Protein 2BWF (pdb70)

Secondary structure (DSSP, 8-state):
-EEEEEEEEEETTEEEEEEE-TT-BHHHHHHHHHHHH---GGGEEEEETTEEPPTTSBTGGGT--TT-EEEEEE---/--S-EEEEEEETTEEEEEEE-TT-BHHHHHHHHHHHH---GGG-EEEETTEEPPTTSBTGGGT--TT-EEEEEEE--

CATH classification: 3.10.20.90

Solvent-accessible surface area: 8448 Å² total; per-residue (Å²): 76,46,74,4,0,19,0,43,0,80,29,87,112,81,114,58,75,4,20,11,27,6,117,24,44,0,68,86,0,17,81,30,0,51,136,48,32,53,24,68,39,66,36,8,104,0,33,32,89,73,116,93,4,132,66,114,74,42,0,91,52,24,132,0,66,48,42,72,30,0,91,4,63,146,27,164,126,185,104,127,40,20,42,0,38,0,85,3,58,190,77,117,54,102,7,70,8,14,31,112,16,38,0,76,100,0,19,78,25,0,46,164,47,31,51,42,73,42,99,93,8,45,0,19,36,54,26,118,23,3,112,57,122,88,38,0,78,58,44,134,4,107,88,39,64,41,2,70,0,0,80,49,25,141

Organism: Saccharomyces cerevisiae (strain ATCC 204508 / S288c) (NCBI:txid559292)

Nearest PDB structures (foldseek):
  2bwf-assembly2_B  TM=1.013E+00  e=4.295E-16  Saccharomyces cerevisiae
  8ipj-assembly1_B  TM=9.572E-01  e=3.852E-07  Homo sapiens
  7sbi-assembly2_B  TM=9.375E-01  e=3.184E-07  Gallus gallus
  7sbi-assembly1_A  TM=9.378E-01  e=5.289E-07  Gallus gallus
  1yqb-assembly1_A  TM=9.107E-01  e=2.805E-07  Homo sapiens

InterPro domains:
  IPR000626 Ubiquitin-like domain [PF00240] (5-74)
  IPR000626 Ubiquitin-like domain [PS50053] (1-77)
  IPR000626 Ubiquitin-like domain [SM00213] (3-73)
  IPR006636 Heat shock chaperonin-binding [SM00727] (147-187)
  IPR006636 Heat shock chaperonin-binding [SM00727] (188-228)
  IPR009060 UBA-like superfamily [SSF46934] (328-371)
  IPR015496 Ubiquilin [PTHR10677] (3-291)
  IPR015940 Ubiquitin-associated domain [PS50030] (327-371)
  IPR015940 Ubiquitin-associated domain [SM00165] (332-370)
  IPR019954 Ubiquitin conserved site [PS00299] (28-53)
  IPR029071 Ubiquitin-like domain superfamily [SSF54236] (3-87)

Foldseek 3Di:
DFDKAWEWEDEPVDIWIFIGGQFAFVLVVLVRVCVTPVQDSQQWFKDDPRDTGDRGHGNVVSVDHHYYYIYTDGHHD/DFQDAWEWEDEDPDIWIGGGDQQAFVLNVLVRVCVTPVDDSVQWWKADPRDTGDGGHGNVVSVRGHPYYIYTDGDDD

Structure (mmCIF, N/CA/C/O backbone):
data_2BWF
#
_entry.id   2BWF
#
_cell.length_a   49.415
_cell.length_b   49.587
_cell.length_c   58.771
_cell.angle_alpha   90.00
_cell.angle_beta   90.00
_cell.angle_gamma   90.00
#
_symmetry.space_group_name_H-M   'P 21 21 21'
#
loop_
_entity.id
_entity.type
_entity.pdbx_description
1 polymer 'UBIQUITIN-LIKE PROTEIN DSK2'
2 non-polymer 'FORMIC ACID'
3 water water
#
loop_
_atom_site.group_PDB
_atom_site.id
_atom_site.type_symbol
_atom_site.label_atom_id
_atom_site.label_alt_id
_atom_site.label_comp_id
_atom_site.label_asym_id
_atom_site.label_entity_id
_atom_site.label_seq_id
_atom_site.pdbx_PDB_ins_code
_atom_site.Cartn_x
_atom_site.Cartn_y
_atom_site.Cartn_z
_atom_site.occupancy
_atom_site.B_iso_or_equiv
_atom_site.auth_seq_id
_atom_site.auth_comp_id
_atom_site.auth_asym_id
_atom_site.auth_atom_id
_atom_site.pdbx_PDB_model_num
ATOM 1 N N . LEU A 1 1 ? -14.607 32.144 3.908 1.00 18.59 -1 LEU A N 1
ATOM 2 C CA . LEU A 1 1 ? -14.291 30.879 4.634 1.00 17.62 -1 LEU A CA 1
ATOM 3 C C . LEU A 1 1 ? -12.856 30.857 5.135 1.00 16.51 -1 LEU A C 1
ATOM 4 O O . LEU A 1 1 ? -11.960 31.393 4.489 1.00 17.07 -1 LEU A O 1
ATOM 9 N N . ASP A 1 2 ? -12.649 30.239 6.294 1.00 15.06 0 ASP A N 1
ATOM 10 C CA . ASP A 1 2 ? -11.304 29.958 6.793 1.00 13.90 0 ASP A CA 1
ATOM 11 C C . ASP A 1 2 ? -10.527 29.049 5.823 1.00 13.34 0 ASP A C 1
ATOM 12 O O . ASP A 1 2 ? -11.086 28.102 5.289 1.00 13.87 0 ASP A O 1
ATOM 17 N N . MET A 1 3 ? -9.241 29.331 5.633 1.00 13.11 1 MET A N 1
ATOM 18 C CA . MET A 1 3 ? -8.351 28.461 4.871 1.00 12.99 1 MET A CA 1
ATOM 19 C C . MET A 1 3 ? -7.753 27.410 5.779 1.00 11.53 1 MET A C 1
ATOM 20 O O . MET A 1 3 ? -7.591 27.628 6.991 1.00 11.24 1 MET A O 1
ATOM 25 N N . SER A 1 4 ? -7.400 26.273 5.190 1.00 11.35 2 SER A N 1
ATOM 26 C CA . SER A 1 4 ? -6.824 25.180 5.952 1.00 10.89 2 SER A CA 1
ATOM 27 C C . SER A 1 4 ? -5.817 24.403 5.107 1.00 10.96 2 SER A C 1
ATOM 28 O O . SER A 1 4 ? -5.912 24.356 3.888 1.00 12.82 2 SER A O 1
ATOM 31 N N . LEU A 1 5 ? -4.857 23.794 5.802 1.00 9.19 3 LEU A N 1
ATOM 32 C CA . LEU A 1 5 ? -3.805 22.974 5.223 1.00 9.06 3 LEU A CA 1
ATOM 33 C C . LEU A 1 5 ? -3.908 21.592 5.841 1.00 8.07 3 LEU A C 1
ATOM 34 O O . LEU A 1 5 ? -3.916 21.438 7.040 1.00 8.51 3 LEU A O 1
ATOM 39 N N . ASN A 1 6 ? -3.936 20.583 4.985 1.00 8.01 4 ASN A N 1
ATOM 40 C CA . ASN A 1 6 ? -3.852 19.174 5.380 1.00 7.95 4 ASN A CA 1
ATOM 41 C C . ASN A 1 6 ? -2.382 18.746 5.319 1.00 7.98 4 ASN A C 1
ATOM 42 O O . ASN A 1 6 ? -1.792 18.720 4.241 1.00 10.95 4 ASN A O 1
ATOM 47 N N . ILE A 1 7 ? -1.773 18.495 6.470 1.00 7.62 5 ILE A N 1
ATOM 48 C CA . ILE A 1 7 ? -0.333 18.251 6.560 1.00 7.61 5 ILE A CA 1
ATOM 49 C C . ILE A 1 7 ? -0.086 16.885 7.175 1.00 7.43 5 ILE A C 1
ATOM 50 O O . ILE A 1 7 ? -0.680 16.528 8.179 1.00 8.00 5 ILE A O 1
ATOM 55 N N . HIS A 1 8 ? 0.806 16.133 6.550 1.00 7.24 6 HIS A N 1
ATOM 56 C CA . HIS A 1 8 ? 1.229 14.814 7.027 1.00 7.99 6 HIS A CA 1
ATOM 57 C C . HIS A 1 8 ? 2.420 14.987 7.936 1.00 7.49 6 HIS A C 1
ATOM 58 O O . HIS A 1 8 ? 3.340 15.740 7.626 1.00 9.82 6 HIS A O 1
ATOM 65 N N . ILE A 1 9 ? 2.412 14.314 9.070 1.00 7.10 7 ILE A N 1
ATOM 66 C CA . ILE A 1 9 ? 3.476 14.378 10.044 1.00 7.41 7 ILE A CA 1
ATOM 67 C C . ILE A 1 9 ? 4.143 13.014 10.048 1.00 6.79 7 ILE A C 1
ATOM 68 O O . ILE A 1 9 ? 3.483 12.001 10.263 1.00 7.92 7 ILE A O 1
ATOM 73 N N . LYS A 1 10 ? 5.443 12.995 9.797 1.00 7.26 8 LYS A N 1
ATOM 74 C CA . LYS A 1 10 ? 6.192 11.754 9.629 1.00 8.24 8 LYS A CA 1
ATOM 75 C C . LYS A 1 10 ? 7.213 11.603 10.721 1.00 8.52 8 LYS A C 1
ATOM 76 O O . LYS A 1 10 ? 7.963 12.538 11.016 1.00 9.20 8 LYS A O 1
ATOM 82 N N . SER A 1 11 ? 7.302 10.407 11.287 1.00 9.29 9 SER A N 1
ATOM 83 C CA . SER A 1 11 ? 8.376 10.083 12.209 1.00 10.50 9 SER A CA 1
ATOM 84 C C . SER A 1 11 ? 8.716 8.607 12.039 1.00 11.14 9 SER A C 1
ATOM 85 O O . SER A 1 11 ? 8.000 7.733 12.515 1.00 10.90 9 SER A O 1
ATOM 88 N N . GLY A 1 12 ? 9.793 8.323 11.315 1.00 11.67 10 GLY A N 1
ATOM 89 C CA . GLY A 1 12 ? 10.170 6.949 11.020 1.00 12.05 10 GLY A CA 1
ATOM 90 C C . GLY A 1 12 ? 9.117 6.255 10.176 1.00 12.33 10 GLY A C 1
ATOM 91 O O . GLY A 1 12 ? 8.775 6.665 9.078 1.00 14.12 10 GLY A O 1
ATOM 92 N N . GLN A 1 13 ? 8.558 5.185 10.711 1.00 12.34 11 GLN A N 1
ATOM 93 C CA . GLN A 1 13 ? 7.505 4.456 10.023 1.00 12.57 11 GLN A CA 1
ATOM 94 C C . GLN A 1 13 ? 6.137 5.047 10.303 1.00 11.05 11 GLN A C 1
ATOM 95 O O . GLN A 1 13 ? 5.170 4.692 9.635 1.00 12.76 11 GLN A O 1
ATOM 97 N N . ASP A 1 14 ? 6.044 5.926 11.300 1.00 8.96 12 ASP A N 1
ATOM 98 C CA . ASP A 1 14 ? 4.756 6.467 11.713 1.00 8.73 12 ASP A CA 1
ATOM 99 C C . ASP A 1 14 ? 4.373 7.681 10.892 1.00 8.19 12 ASP A C 1
ATOM 100 O O . ASP A 1 14 ? 5.217 8.475 10.460 1.00 8.74 12 ASP A O 1
ATOM 105 N N . LYS A 1 15 ? 3.078 7.828 10.676 1.00 8.56 13 LYS A N 1
ATOM 106 C CA . LYS A 1 15 ? 2.537 8.996 9.996 1.00 8.50 13 LYS A CA 1
ATOM 107 C C . LYS A 1 15 ? 1.172 9.343 10.538 1.00 7.73 13 LYS A C 1
ATOM 108 O O . LYS A 1 15 ? 0.325 8.470 10.736 1.00 8.89 13 LYS A O 1
ATOM 114 N N . TRP A 1 16 ? 0.966 10.627 10.782 1.00 7.10 14 TRP A N 1
ATOM 115 C CA . TRP A 1 16 ? -0.305 11.141 11.229 1.00 7.25 14 TRP A CA 1
ATOM 116 C C . TRP A 1 16 ? -0.690 12.263 10.270 1.00 7.74 14 TRP A C 1
ATOM 117 O O . TRP A 1 16 ? 0.123 12.733 9.478 1.00 10.10 14 TRP A O 1
ATOM 128 N N . GLU A 1 17 ? -1.935 12.686 10.340 1.00 8.94 15 GLU A N 1
ATOM 129 C CA . GLU A 1 17 ? -2.471 13.784 9.532 1.00 10.21 15 GLU A CA 1
ATOM 130 C C . GLU A 1 17 ? -3.059 14.829 10.461 1.00 9.13 15 GLU A C 1
ATOM 131 O O . GLU A 1 17 ? -3.784 14.497 11.406 1.00 9.72 15 GLU A O 1
ATOM 137 N N . VAL A 1 18 ? -2.804 16.100 10.172 1.00 7.87 16 VAL A N 1
ATOM 138 C CA . VAL A 1 18 ? -3.473 17.192 10.863 1.00 8.29 16 VAL A CA 1
ATOM 139 C C . VAL A 1 18 ? -3.993 18.197 9.853 1.00 7.66 16 VAL A C 1
ATOM 140 O O . VAL A 1 18 ? -3.650 18.152 8.680 1.00 8.39 16 VAL A O 1
ATOM 144 N N . ASN A 1 19 ? -4.829 19.087 10.342 1.00 7.55 17 ASN A N 1
ATOM 145 C CA . ASN A 1 19 ? -5.440 20.122 9.550 1.00 8.08 17 ASN A CA 1
ATOM 146 C C . ASN A 1 19 ? -5.346 21.418 10.317 1.00 8.62 17 ASN A C 1
ATOM 147 O O . ASN A 1 19 ? -5.901 21.514 11.411 1.00 11.37 17 ASN A O 1
ATOM 152 N N . VAL A 1 20 ? -4.640 22.398 9.751 1.00 7.81 18 VAL A N 1
ATOM 153 C CA . VAL A 1 20 ? -4.306 23.613 10.478 1.00 9.14 18 VAL A CA 1
ATOM 154 C C . VAL A 1 20 ? -4.452 24.825 9.580 1.00 8.82 18 VAL A C 1
ATOM 155 O O . VAL A 1 20 ? -4.279 24.757 8.375 1.00 9.65 18 VAL A O 1
ATOM 159 N N . ALA A 1 21 ? -4.756 25.952 10.192 1.00 8.40 19 ALA A N 1
ATOM 160 C CA . ALA A 1 21 ? -4.829 27.215 9.468 1.00 8.79 19 ALA A CA 1
ATOM 161 C C . ALA A 1 21 ? -3.440 27.672 9.053 1.00 8.10 19 ALA A C 1
ATOM 162 O O . ALA A 1 21 ? -2.508 27.559 9.839 1.00 7.99 19 ALA A O 1
ATOM 164 N N . PRO A 1 22 ? -3.284 28.274 7.877 1.00 8.57 20 PRO A N 1
ATOM 165 C CA . PRO A 1 22 ? -1.984 28.838 7.495 1.00 9.26 20 PRO A CA 1
ATOM 166 C C . PRO A 1 22 ? -1.454 29.858 8.495 1.00 8.79 20 PRO A C 1
ATOM 167 O O . PRO A 1 22 ? -0.246 29.899 8.738 1.00 9.27 20 PRO A O 1
ATOM 171 N N . GLU A 1 23 ? -2.339 30.642 9.096 1.00 7.40 21 GLU A N 1
ATOM 172 C CA . GLU A 1 23 ? -1.932 31.688 10.019 1.00 7.77 21 GLU A CA 1
ATOM 173 C C . GLU A 1 23 ? -1.593 31.185 11.397 1.00 7.46 21 GLU A C 1
ATOM 174 O O . GLU A 1 23 ? -1.115 31.958 12.210 1.00 8.10 21 GLU A O 1
ATOM 180 N N . SER A 1 24 ? -1.851 29.915 11.691 1.00 7.29 22 SER A N 1
ATOM 181 C CA . SER A 1 24 ? -1.541 29.402 13.015 1.00 7.61 22 SER A CA 1
ATOM 182 C C . SER A 1 24 ? -0.050 29.410 13.272 1.00 7.25 22 SER A C 1
ATOM 183 O O . SER A 1 24 ? 0.749 29.126 12.390 1.00 7.25 22 SER A O 1
ATOM 186 N N . THR A 1 25 ? 0.313 29.738 14.499 1.00 6.79 23 THR A N 1
ATOM 187 C CA . THR A 1 25 ? 1.684 29.562 14.905 1.00 6.46 23 THR A CA 1
ATOM 188 C C . THR A 1 25 ? 2.059 28.083 14.953 1.00 6.80 23 THR A C 1
ATOM 189 O O . THR A 1 25 ? 1.221 27.174 15.075 1.00 6.63 23 THR A O 1
ATOM 193 N N . VAL A 1 26 ? 3.356 27.859 14.945 1.00 6.26 24 VAL A N 1
ATOM 194 C CA . VAL A 1 26 ? 3.896 26.524 15.118 1.00 6.07 24 VAL A CA 1
ATOM 195 C C . VAL A 1 26 ? 3.497 25.920 16.473 1.00 6.23 24 VAL A C 1
ATOM 196 O O . VAL A 1 26 ? 3.299 24.723 16.571 1.00 7.04 24 VAL A O 1
ATOM 200 N N . LEU A 1 27 ? 3.337 26.745 17.512 1.00 6.69 25 LEU A N 1
ATOM 201 C CA . LEU A 1 27 ? 2.830 26.245 18.774 1.00 7.00 25 LEU A CA 1
ATOM 202 C C . LEU A 1 27 ? 1.431 25.641 18.604 1.00 6.95 25 LEU A C 1
ATOM 203 O O . LEU A 1 27 ? 1.171 24.524 19.071 1.00 6.95 25 LEU A O 1
ATOM 208 N N . GLN A 1 28 ? 0.526 26.361 17.944 1.00 6.92 26 GLN A N 1
ATOM 209 C CA . GLN A 1 28 ? -0.804 25.805 17.703 1.00 7.05 26 GLN A CA 1
ATOM 210 C C . GLN A 1 28 ? -0.764 24.583 16.771 1.00 6.27 26 GLN A C 1
ATOM 211 O O . GLN A 1 28 ? -1.551 23.657 16.921 1.00 7.22 26 GLN A O 1
ATOM 217 N N . PHE A 1 29 ? 0.179 24.560 15.841 1.00 5.96 27 PHE A N 1
ATOM 218 C CA . PHE A 1 29 ? 0.380 23.399 14.962 1.00 6.31 27 PHE A CA 1
ATOM 219 C C . PHE A 1 29 ? 0.773 22.179 15.813 1.00 6.12 27 PHE A C 1
ATOM 220 O O . PHE A 1 29 ? 0.204 21.097 15.661 1.00 6.70 27 PHE A O 1
ATOM 228 N N . LYS A 1 30 ? 1.721 22.367 16.728 1.00 6.08 28 LYS A N 1
ATOM 229 C CA . LYS A 1 30 ? 2.128 21.303 17.651 1.00 5.85 28 LYS A CA 1
ATOM 230 C C . LYS A 1 30 ? 0.977 20.838 18.537 1.00 6.13 28 LYS A C 1
ATOM 231 O O . LYS A 1 30 ? 0.875 19.651 18.830 1.00 5.87 28 LYS A O 1
ATOM 237 N N . GLU A 1 31 ? 0.089 21.742 18.928 1.00 6.53 29 GLU A N 1
ATOM 238 C CA . GLU A 1 31 ? -1.080 21.346 19.690 1.00 6.77 29 GLU A CA 1
ATOM 239 C C . GLU A 1 31 ? -1.992 20.444 18.864 1.00 6.66 29 GLU A C 1
ATOM 240 O O . GLU A 1 31 ? -2.506 19.452 19.385 1.00 7.04 29 GLU A O 1
ATOM 246 N N . ALA A 1 32 ? -2.196 20.761 17.597 1.00 6.18 30 ALA A N 1
ATOM 247 C CA . ALA A 1 32 ? -2.949 19.873 16.716 1.00 6.75 30 ALA A CA 1
ATOM 248 C C . ALA A 1 32 ? -2.275 18.507 16.562 1.00 6.35 30 ALA A C 1
ATOM 249 O O . ALA A 1 32 ? -2.936 17.468 16.572 1.00 6.68 30 ALA A O 1
ATOM 251 N N . ILE A 1 33 ? -0.950 18.487 16.459 1.00 6.09 31 ILE A N 1
ATOM 252 C CA . ILE A 1 33 ? -0.209 17.238 16.362 1.00 5.73 31 ILE A CA 1
ATOM 253 C C . ILE A 1 33 ? -0.392 16.430 17.650 1.00 5.75 31 ILE A C 1
ATOM 254 O O . ILE A 1 33 ? -0.641 15.231 17.597 1.00 6.69 31 ILE A O 1
ATOM 259 N N . ASN A 1 34 ? -0.307 17.089 18.799 1.00 6.01 32 ASN A N 1
ATOM 260 C CA . ASN A 1 34 ? -0.524 16.402 20.069 1.00 6.57 32 ASN A CA 1
ATOM 261 C C . ASN A 1 34 ? -1.913 15.778 20.142 1.00 7.20 32 ASN A C 1
ATOM 262 O O . ASN A 1 34 ? -2.079 14.682 20.658 1.00 7.56 32 ASN A O 1
ATOM 267 N N . LYS A 1 35 ? -2.930 16.449 19.622 1.00 6.95 33 LYS A N 1
ATOM 268 C CA . LYS A 1 35 ? -4.269 15.854 19.619 1.00 8.43 33 LYS A CA 1
ATOM 269 C C . LYS A 1 35 ? -4.311 14.619 18.734 1.00 8.22 33 LYS A C 1
ATOM 270 O O . LYS A 1 35 ? -5.054 13.680 19.016 1.00 10.21 33 LYS A O 1
ATOM 276 N N . ALA A 1 36 ? -3.526 14.604 17.665 1.00 7.90 34 ALA A N 1
ATOM 277 C CA . ALA A 1 36 ? -3.476 13.463 16.759 1.00 8.31 34 ALA A CA 1
ATOM 278 C C . ALA A 1 36 ? -2.651 12.289 17.273 1.00 7.95 34 ALA A C 1
ATOM 279 O O . ALA A 1 36 ? -3.006 11.157 16.983 1.00 9.75 34 ALA A O 1
ATOM 281 N N . ASN A 1 37 ? -1.568 12.529 18.016 1.00 7.37 35 ASN A N 1
ATOM 282 C CA . ASN A 1 37 ? -0.643 11.439 18.322 1.00 8.15 35 ASN A CA 1
ATOM 283 C C . ASN A 1 37 ? -0.193 11.337 19.769 1.00 7.88 35 ASN A C 1
ATOM 284 O O . ASN A 1 37 ? 0.530 10.412 20.113 1.00 8.71 35 ASN A O 1
ATOM 289 N N . GLY A 1 38 ? -0.627 12.258 20.624 1.00 8.20 36 GLY A N 1
ATOM 290 C CA . GLY A 1 38 ? -0.318 12.213 22.034 1.00 9.03 36 GLY A CA 1
ATOM 291 C C . GLY A 1 38 ? 1.073 12.604 22.470 1.00 8.66 36 GLY A C 1
ATOM 292 O O . GLY A 1 38 ? 1.364 12.574 23.656 1.00 10.65 36 GLY A O 1
ATOM 293 N N . ILE A 1 39 ? 1.934 12.962 21.529 1.00 8.41 37 ILE A N 1
ATOM 294 C CA . ILE A 1 39 ? 3.287 13.370 21.879 1.00 8.32 37 ILE A CA 1
ATOM 295 C C . ILE A 1 39 ? 3.211 14.788 22.448 1.00 7.92 37 ILE A C 1
ATOM 296 O O . ILE A 1 39 ? 2.693 15.692 21.778 1.00 7.66 37 ILE A O 1
ATOM 301 N N . PRO A 1 40 ? 3.690 15.023 23.675 1.00 8.91 38 PRO A N 1
ATOM 302 C CA . PRO A 1 40 ? 3.566 16.367 24.246 1.00 9.57 38 PRO A CA 1
ATOM 303 C C . PRO A 1 40 ? 4.218 17.424 23.375 1.00 9.04 38 PRO A C 1
ATOM 304 O O . PRO A 1 40 ? 5.268 17.188 22.771 1.00 8.55 38 PRO A O 1
ATOM 308 N N . VAL A 1 41 ? 3.590 18.594 23.328 1.00 8.53 39 VAL A N 1
ATOM 309 C CA . VAL A 1 41 ? 4.103 19.719 22.553 1.00 8.62 39 VAL A CA 1
ATOM 310 C C . VAL A 1 41 ? 5.574 19.988 22.885 1.00 9.24 39 VAL A C 1
ATOM 311 O O . VAL A 1 41 ? 6.395 20.186 21.998 1.00 8.97 39 VAL A O 1
ATOM 315 N N . ALA A 1 42 ? 5.904 19.939 24.165 1.00 10.06 40 ALA A N 1
ATOM 316 C CA . ALA A 1 42 ? 7.247 20.231 24.631 1.00 11.73 40 ALA A CA 1
ATOM 317 C C . ALA A 1 42 ? 8.296 19.294 24.072 1.00 11.42 40 ALA A C 1
ATOM 318 O O . ALA A 1 42 ? 9.468 19.664 24.021 1.00 12.94 40 ALA A O 1
ATOM 320 N N . ASN A 1 43 ? 7.889 18.090 23.673 1.00 10.95 41 ASN A N 1
ATOM 321 C CA . ASN A 1 43 ? 8.802 17.082 23.132 1.00 11.24 41 ASN A CA 1
ATOM 322 C C . ASN A 1 43 ? 8.868 17.049 21.609 1.00 10.25 41 ASN A C 1
ATOM 323 O O . ASN A 1 43 ? 9.550 16.209 21.045 1.00 11.12 41 ASN A O 1
ATOM 328 N N . GLN A 1 44 ? 8.135 17.914 20.924 1.00 8.28 42 GLN A N 1
ATOM 329 C CA . GLN A 1 44 ? 8.108 17.906 19.471 1.00 8.05 42 GLN A CA 1
ATOM 330 C C . GLN A 1 44 ? 9.144 18.851 18.880 1.00 7.74 42 GLN A C 1
ATOM 331 O O . GLN A 1 44 ? 9.083 20.066 19.114 1.00 9.05 42 GLN A O 1
ATOM 337 N N . ARG A 1 45 ? 10.068 18.304 18.091 1.00 7.47 43 ARG A N 1
ATOM 338 C CA . ARG A 1 45 ? 10.911 19.072 17.188 1.00 7.61 43 ARG A CA 1
ATOM 339 C C . ARG A 1 45 ? 10.370 18.807 15.792 1.00 7.57 43 ARG A C 1
ATOM 340 O O . ARG A 1 45 ? 10.322 17.661 15.352 1.00 8.35 43 ARG A O 1
ATOM 348 N N . LEU A 1 46 ? 9.949 19.865 15.105 1.00 7.31 44 LEU A N 1
ATOM 349 C CA . LEU A 1 46 ? 9.411 19.743 13.755 1.00 7.40 44 LEU A CA 1
ATOM 350 C C . LEU A 1 46 ? 10.403 20.286 12.755 1.00 7.04 44 LEU A C 1
ATOM 351 O O . LEU A 1 46 ? 11.008 21.327 12.999 1.00 7.44 44 LEU A O 1
ATOM 356 N N . ILE A 1 47 ? 10.530 19.596 11.634 1.00 7.50 45 ILE A N 1
ATOM 357 C CA . ILE A 1 47 ? 11.461 19.985 10.595 1.00 8.21 45 ILE A CA 1
ATOM 358 C C . ILE A 1 47 ? 10.738 20.010 9.252 1.00 8.10 45 ILE A C 1
ATOM 359 O O . ILE A 1 47 ? 10.078 19.048 8.868 1.00 9.27 45 ILE A O 1
ATOM 364 N N . TYR A 1 48 ? 10.894 21.114 8.521 1.00 8.74 46 TYR A N 1
ATOM 365 C CA . TYR A 1 48 ? 10.366 21.260 7.171 1.00 9.50 46 TYR A CA 1
ATOM 366 C C . TYR A 1 48 ? 11.401 21.980 6.310 1.00 10.92 46 TYR A C 1
ATOM 367 O O . TYR A 1 48 ? 11.977 22.941 6.755 1.00 11.13 46 TYR A O 1
ATOM 376 N N . SER A 1 49 ? 11.618 21.495 5.086 1.00 12.87 47 SER A N 1
ATOM 377 C CA . SER A 1 49 ? 12.624 22.051 4.177 1.00 14.82 47 SER A CA 1
ATOM 378 C C . SER A 1 49 ? 13.971 22.238 4.886 1.00 14.33 47 SER A C 1
ATOM 379 O O . SER A 1 49 ? 14.657 23.260 4.699 1.00 15.84 47 SER A O 1
ATOM 382 N N . GLY A 1 50 ? 14.325 21.252 5.708 1.00 13.56 48 GLY A N 1
ATOM 383 C CA . GLY A 1 50 ? 15.606 21.218 6.384 1.00 12.93 48 GLY A CA 1
ATOM 384 C C . GLY A 1 50 ? 15.747 22.120 7.593 1.00 11.75 48 GLY A C 1
ATOM 385 O O . GLY A 1 50 ? 16.830 22.168 8.169 1.00 11.91 48 GLY A O 1
ATOM 386 N N . LYS A 1 51 ? 14.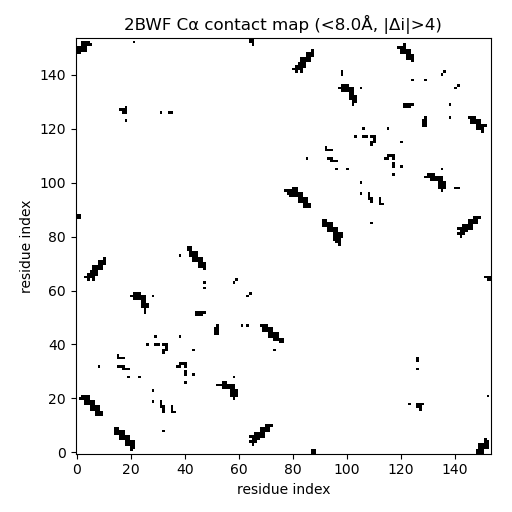664 22.790 8.016 1.00 10.48 49 LYS A N 1
ATOM 387 C CA . LYS A 1 51 ? 14.707 23.781 9.082 1.00 10.37 49 LYS A CA 1
ATOM 388 C C . LYS A 1 51 ? 13.839 23.338 10.255 1.00 8.32 49 LYS A C 1
ATOM 389 O O . LYS A 1 51 ? 12.711 22.886 10.058 1.00 8.89 49 LYS A O 1
ATOM 395 N N . ILE A 1 52 ? 14.331 23.536 11.463 1.00 7.77 50 ILE A N 1
ATOM 396 C CA . ILE A 1 52 ? 13.514 23.367 12.658 1.00 8.01 50 ILE A CA 1
ATOM 397 C C . ILE A 1 52 ? 12.500 24.514 12.725 1.00 8.42 50 ILE A C 1
ATOM 398 O O . ILE A 1 52 ? 12.843 25.693 12.656 1.00 10.50 50 ILE A O 1
ATOM 403 N N . LEU A 1 53 ? 11.237 24.172 12.908 1.00 7.95 51 LEU A N 1
ATOM 404 C CA . LEU A 1 53 ? 10.178 25.166 12.997 1.00 7.77 51 LEU A CA 1
ATOM 405 C C . LEU A 1 53 ? 10.153 25.805 14.374 1.00 8.08 51 LEU A C 1
ATOM 406 O O . LEU A 1 53 ? 10.224 25.127 15.381 1.00 9.02 51 LEU A O 1
ATOM 411 N N . LYS A 1 54 ? 10.011 27.126 14.400 1.00 7.82 52 LYS A N 1
ATOM 412 C CA . LYS A 1 54 ? 10.023 27.900 15.628 1.00 8.85 52 LYS A CA 1
ATOM 413 C C . LYS A 1 54 ? 8.598 28.243 16.049 1.00 8.15 52 LYS A C 1
ATOM 414 O O . LYS A 1 54 ? 7.772 28.639 15.220 1.00 8.49 52 LYS A O 1
ATOM 420 N N . ASP A 1 55 ? 8.340 28.133 17.341 1.00 9.05 53 ASP A N 1
ATOM 421 C CA . ASP A 1 55 ? 6.985 28.211 17.903 1.00 9.21 53 ASP A CA 1
ATOM 422 C C . ASP A 1 55 ? 6.233 29.504 17.645 1.00 9.34 53 ASP A C 1
ATOM 423 O O . ASP A 1 55 ? 5.010 29.497 17.608 1.00 9.82 53 ASP A O 1
ATOM 428 N N . ASP A 1 56 ? 6.962 30.601 17.487 1.00 9.13 54 ASP A N 1
ATOM 429 C CA . ASP A 1 56 ? 6.354 31.921 17.287 1.00 10.50 54 ASP A CA 1
ATOM 430 C C . ASP A 1 56 ? 6.245 32.333 15.822 1.00 10.29 54 ASP A C 1
ATOM 431 O O . ASP A 1 56 ? 5.853 33.459 15.535 1.00 12.28 54 ASP A O 1
ATOM 436 N N . GLN A 1 57 ? 6.565 31.436 14.890 1.00 9.53 55 GLN A N 1
ATOM 437 C CA . GLN A 1 57 ? 6.395 31.657 13.475 1.00 9.67 55 GLN A CA 1
ATOM 438 C C . GLN A 1 57 ? 5.145 30.925 12.999 1.00 8.85 55 GLN A C 1
ATOM 439 O O . GLN A 1 57 ? 4.715 29.950 13.609 1.00 9.77 55 GLN A O 1
ATOM 445 N N . THR A 1 58 ? 4.544 31.374 11.911 1.00 8.66 56 THR A N 1
ATOM 446 C CA . THR A 1 58 ? 3.361 30.683 11.413 1.00 9.11 56 THR A CA 1
ATOM 447 C C . THR A 1 58 ? 3.717 29.536 10.480 1.00 8.23 56 THR A C 1
ATOM 448 O O . THR A 1 58 ? 4.793 29.494 9.860 1.00 8.11 56 THR A O 1
ATOM 452 N N . VAL A 1 59 ? 2.748 28.654 10.295 1.00 8.27 57 VAL A N 1
ATOM 453 C CA . VAL A 1 59 ? 2.865 27.564 9.347 1.00 9.06 57 VAL A CA 1
ATOM 454 C C . VAL A 1 59 ? 3.120 28.123 7.943 1.00 10.45 57 VAL A C 1
ATOM 455 O O . VAL A 1 59 ? 4.007 27.648 7.232 1.00 10.65 57 VAL A O 1
ATOM 459 N N . GLU A 1 60 ? 2.346 29.136 7.567 1.00 11.41 58 GLU A N 1
ATOM 460 C CA . GLU A 1 60 ? 2.448 29.798 6.258 1.00 13.74 58 GLU A CA 1
ATOM 461 C C . GLU A 1 60 ? 3.825 30.394 6.009 1.00 13.74 58 GLU A C 1
ATOM 462 O O . GLU A 1 60 ? 4.311 30.404 4.862 1.00 15.52 58 GLU A O 1
ATOM 468 N N . SER A 1 61 ? 4.447 30.896 7.066 1.00 12.92 59 SER A N 1
ATOM 469 C CA . SER A 1 61 ? 5.746 31.551 6.927 1.00 13.09 59 SER A CA 1
ATOM 470 C C . SER A 1 61 ? 6.816 30.585 6.422 1.00 12.74 59 SER A C 1
ATOM 471 O O . SER A 1 61 ? 7.821 31.015 5.855 1.00 14.51 59 SER A O 1
ATOM 474 N N . TYR A 1 62 ? 6.596 29.285 6.615 1.00 12.78 60 TYR A N 1
ATOM 475 C CA . TYR A 1 62 ? 7.512 28.256 6.116 1.00 13.09 60 TYR A CA 1
ATOM 476 C C . TYR A 1 62 ? 7.122 27.724 4.744 1.00 13.72 60 TYR A C 1
ATOM 477 O O . TYR A 1 62 ? 7.785 26.844 4.205 1.00 14.81 60 TYR A O 1
ATOM 486 N N . HIS A 1 63 ? 6.024 28.238 4.200 1.00 15.13 61 HIS A N 1
ATOM 487 C CA . HIS A 1 63 ? 5.541 27.913 2.864 1.00 16.52 61 HIS A CA 1
ATOM 488 C C . HIS A 1 63 ? 5.107 26.465 2.728 1.00 15.99 61 HIS A C 1
ATOM 489 O O . HIS A 1 63 ? 5.167 25.884 1.645 1.00 17.44 61 HIS A O 1
ATOM 496 N N . ILE A 1 64 ? 4.653 25.892 3.843 1.00 14.85 62 ILE A N 1
ATOM 497 C CA . ILE A 1 64 ? 4.105 24.547 3.854 1.00 14.31 62 ILE A CA 1
ATOM 498 C C . ILE A 1 64 ? 2.779 24.585 3.108 1.00 14.55 62 ILE A C 1
ATOM 499 O O . ILE A 1 64 ? 1.909 25.402 3.398 1.00 15.84 62 ILE A O 1
ATOM 504 N N . GLN A 1 65 ? 2.643 23.717 2.120 1.00 14.79 63 GLN A N 1
ATOM 505 C CA . GLN A 1 65 ? 1.472 23.699 1.263 1.00 15.33 63 GLN A CA 1
ATOM 506 C C . GLN A 1 65 ? 0.560 22.543 1.614 1.00 15.01 63 GLN A C 1
ATOM 507 O O . GLN A 1 65 ? 0.934 21.588 2.284 1.00 15.19 63 GLN A O 1
ATOM 513 N N . ASP A 1 66 ? -0.670 22.635 1.125 1.00 15.01 64 ASP A N 1
ATOM 514 C CA . ASP A 1 66 ? -1.658 21.596 1.347 1.00 15.29 64 ASP A CA 1
ATOM 515 C C . ASP A 1 66 ? -1.122 20.265 0.827 1.00 15.47 64 ASP A C 1
ATOM 516 O O . ASP A 1 66 ? -0.626 20.151 -0.309 1.00 16.83 64 ASP A O 1
ATOM 521 N N . GLY A 1 67 ? -1.174 19.257 1.679 1.00 14.71 65 GLY A N 1
ATOM 522 C CA . GLY A 1 67 ? -0.674 17.935 1.365 1.00 13.63 65 GLY A CA 1
ATOM 523 C C . GLY A 1 67 ? 0.827 17.677 1.537 1.00 14.06 65 GLY A C 1
ATOM 524 O O . GLY A 1 67 ? 1.317 16.586 1.255 1.00 13.98 65 GLY A O 1
ATOM 525 N N . HIS A 1 68 ? 1.590 18.652 2.010 1.00 12.97 66 HIS A N 1
ATOM 526 C CA . HIS A 1 68 ? 3.018 18.412 2.278 1.00 12.20 66 HIS A CA 1
ATOM 527 C C . HIS A 1 68 ? 3.212 17.664 3.582 1.00 11.38 66 HIS A C 1
ATOM 528 O O . HIS A 1 68 ? 2.255 17.447 4.331 1.00 12.02 66 HIS A O 1
ATOM 535 N N . SER A 1 69 ? 4.460 17.306 3.863 1.00 11.05 67 SER A N 1
ATOM 536 C CA . SER A 1 69 ? 4.835 16.621 5.080 1.00 11.30 67 SER A CA 1
ATOM 537 C C . SER A 1 69 ? 5.822 17.410 5.896 1.00 9.86 67 SER A C 1
ATOM 538 O O . SER A 1 69 ? 6.681 18.127 5.370 1.00 10.95 67 SER A O 1
ATOM 541 N N . VAL A 1 70 ? 5.700 17.241 7.197 1.00 8.62 68 VAL A N 1
ATOM 542 C CA . VAL A 1 70 ? 6.601 17.811 8.176 1.00 8.31 68 VAL A CA 1
ATOM 543 C C . VAL A 1 70 ? 7.131 16.653 9.016 1.00 8.39 68 VAL A C 1
ATOM 544 O O . VAL A 1 70 ? 6.380 15.733 9.362 1.00 9.34 68 VAL A O 1
ATOM 548 N N . HIS A 1 71 ? 8.436 16.637 9.255 1.00 8.45 69 HIS A N 1
ATOM 549 C CA . HIS A 1 71 ? 9.079 15.602 10.046 1.00 8.86 69 HIS A CA 1
ATOM 550 C C . HIS A 1 71 ? 9.020 15.935 11.525 1.00 8.45 69 HIS A C 1
ATOM 551 O O . HIS A 1 71 ? 9.207 17.084 11.909 1.00 9.31 69 HIS A O 1
ATOM 558 N N . LEU A 1 72 ? 8.737 14.933 12.347 1.00 8.29 70 LEU A N 1
ATOM 559 C CA . LEU A 1 72 ? 8.696 15.071 13.781 1.00 8.26 70 LEU A CA 1
ATOM 560 C C . LEU A 1 72 ? 9.807 14.223 14.394 1.00 8.47 70 LEU A C 1
ATOM 561 O O . LEU A 1 72 ? 9.959 13.039 14.063 1.00 9.34 70 LEU A O 1
ATOM 566 N N . VAL A 1 73 ? 10.547 14.814 15.301 1.00 8.83 71 VAL A N 1
ATOM 567 C CA . VAL A 1 73 ? 11.572 14.164 16.078 1.00 10.29 71 VAL A CA 1
ATOM 568 C C . VAL A 1 73 ? 11.194 14.376 17.542 1.00 9.82 71 VAL A C 1
ATOM 569 O O . VAL A 1 73 ? 11.035 15.512 17.957 1.00 10.82 71 VAL A O 1
ATOM 573 N N . LYS A 1 74 ? 11.004 13.298 18.305 1.00 10.96 72 LYS A N 1
ATOM 574 C CA . LYS A 1 74 ? 10.786 13.384 19.741 1.00 12.31 72 LYS A CA 1
ATOM 575 C C . LYS A 1 74 ? 12.095 13.787 20.384 1.00 13.77 72 LYS A C 1
ATOM 576 O O . LYS A 1 74 ? 13.122 13.156 20.172 1.00 14.83 72 LYS A O 1
ATOM 582 N N . SER A 1 75 ? 12.071 14.841 21.169 1.00 15.70 73 SER A N 1
ATOM 583 C CA . SER A 1 75 ? 13.299 15.369 21.737 1.00 18.60 73 SER A CA 1
ATOM 584 C C . SER A 1 75 ? 13.030 15.843 23.145 1.00 20.72 73 SER A C 1
ATOM 585 O O . SER A 1 75 ? 11.887 16.053 23.542 1.00 21.20 73 SER A O 1
ATOM 588 N N . GLN A 1 76 ? 14.088 15.960 23.932 1.00 23.33 74 GLN A N 1
ATOM 589 C CA . GLN A 1 76 ? 13.931 16.424 25.303 1.00 25.68 74 GLN A CA 1
ATOM 590 C C . GLN A 1 76 ? 13.574 17.909 25.282 1.00 26.80 74 GLN A C 1
ATOM 591 O O . GLN A 1 76 ? 14.032 18.632 24.400 1.00 27.33 74 GLN A O 1
ATOM 597 N N . PRO A 1 77 ? 12.715 18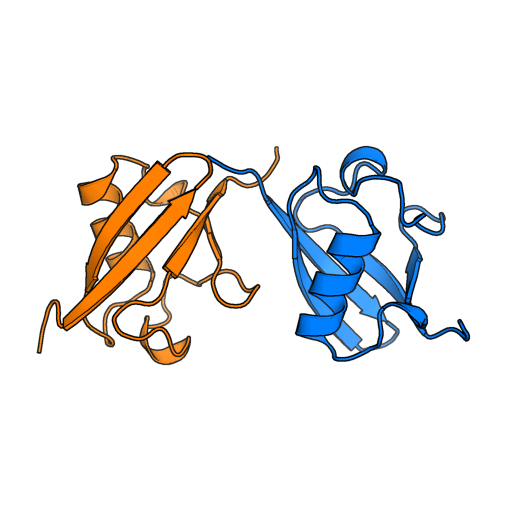.357 26.201 1.00 28.01 75 PRO A N 1
ATOM 598 C CA . PRO A 1 77 ? 12.249 19.750 26.183 1.00 28.56 75 PRO A CA 1
ATOM 599 C C . PRO A 1 77 ? 13.351 20.755 26.505 1.00 29.00 75 PRO A C 1
ATOM 600 O O . PRO A 1 77 ? 13.389 21.791 25.841 1.00 29.63 75 PRO A O 1
ATOM 604 N N . LEU B 1 1 ? -35.214 7.113 11.311 1.00 24.16 -1 LEU B N 1
ATOM 605 C CA . LEU B 1 1 ? -35.440 8.532 11.719 1.00 23.80 -1 LEU B CA 1
ATOM 606 C C . LEU B 1 1 ? -34.559 9.480 10.900 1.00 24.21 -1 LEU B C 1
ATOM 607 O O . LEU B 1 1 ? -33.331 9.345 10.896 1.00 25.41 -1 LEU B O 1
ATOM 612 N N . ASP B 1 2 ? -35.194 10.429 10.207 1.00 23.80 0 ASP B N 1
ATOM 613 C CA . ASP B 1 2 ? -34.508 11.422 9.386 1.00 23.98 0 ASP B CA 1
ATOM 614 C C . ASP B 1 2 ? -34.342 12.738 10.138 1.00 23.07 0 ASP B C 1
ATOM 615 O O . ASP B 1 2 ? -35.113 13.046 11.055 1.00 23.02 0 ASP B O 1
ATOM 620 N N . MET B 1 3 ? -33.351 13.520 9.715 1.00 22.44 1 MET B N 1
ATOM 621 C CA . MET B 1 3 ? -33.174 14.899 10.168 1.00 21.55 1 MET B CA 1
ATOM 622 C C . MET B 1 3 ? -32.922 15.027 11.674 1.00 19.48 1 MET B C 1
ATOM 623 O O . MET B 1 3 ? -33.205 16.067 12.243 1.00 19.52 1 MET B O 1
ATOM 628 N N . SER B 1 4 ? -32.385 13.990 12.310 1.00 17.64 2 SER B N 1
ATOM 629 C CA . SER B 1 4 ? -32.389 13.907 13.774 1.00 16.65 2 SER B CA 1
ATOM 630 C C . SER B 1 4 ? -31.191 14.549 14.481 1.00 14.64 2 SER B C 1
ATOM 631 O O . SER B 1 4 ? -31.235 14.728 15.697 1.00 15.15 2 SER B O 1
ATOM 634 N N . LEU B 1 5 ? -30.139 14.881 13.728 1.00 12.75 3 LEU B N 1
ATOM 635 C CA . LEU B 1 5 ? -28.967 15.547 14.256 1.00 11.68 3 LEU B CA 1
ATOM 636 C C . LEU B 1 5 ? -28.903 16.989 13.758 1.00 10.65 3 LEU B C 1
ATOM 637 O O . LEU B 1 5 ? -28.813 17.234 12.561 1.00 11.39 3 LEU B O 1
ATOM 642 N N . ASN B 1 6 ? -28.934 17.923 14.694 1.00 10.21 4 ASN B N 1
ATOM 643 C CA . ASN B 1 6 ? -28.778 19.346 14.424 1.00 10.15 4 ASN B CA 1
ATOM 644 C C . ASN B 1 6 ? -27.308 19.671 14.590 1.00 10.28 4 ASN B C 1
ATOM 645 O O . ASN B 1 6 ? -26.770 19.576 15.684 1.00 11.63 4 ASN B O 1
ATOM 650 N N . ILE B 1 7 ? -26.653 19.977 13.478 1.00 9.77 5 ILE B N 1
ATOM 651 C CA . ILE B 1 7 ? -25.214 20.206 13.452 1.00 10.94 5 ILE B CA 1
ATOM 652 C C . ILE B 1 7 ? -24.923 21.638 13.035 1.00 10.96 5 ILE B C 1
ATOM 653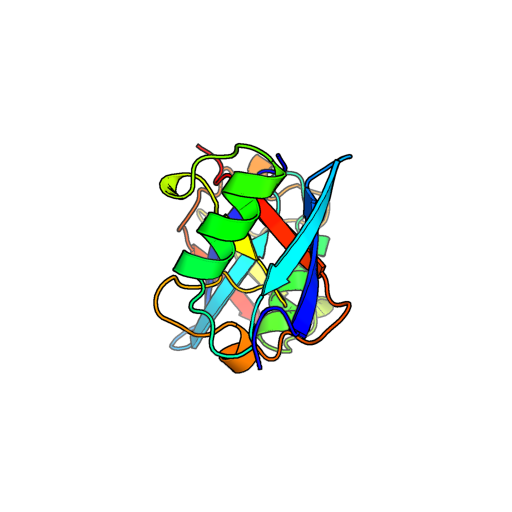 O O . ILE B 1 7 ? -25.442 22.138 12.031 1.00 10.80 5 ILE B O 1
ATOM 658 N N . HIS B 1 8 ? -24.084 22.303 13.816 1.00 11.47 6 HIS B N 1
ATOM 659 C CA . HIS B 1 8 ? -23.698 23.667 13.546 1.00 12.37 6 HIS B CA 1
ATOM 660 C C . HIS B 1 8 ? -22.504 23.657 12.621 1.00 11.71 6 HIS B C 1
ATOM 661 O O . HIS B 1 8 ? -21.563 22.893 12.821 1.00 12.79 6 HIS B O 1
ATOM 668 N N . ILE B 1 9 ? -22.543 24.503 11.605 1.00 11.08 7 ILE B N 1
ATOM 669 C CA . ILE B 1 9 ? -21.475 24.625 10.628 1.00 11.18 7 ILE B CA 1
ATOM 670 C C . ILE B 1 9 ? -20.859 25.995 10.815 1.00 11.48 7 ILE B C 1
ATOM 671 O O . ILE B 1 9 ? -21.565 27.004 10.779 1.00 12.75 7 ILE B O 1
ATOM 676 N N . LYS B 1 10 ? -19.548 26.052 11.053 1.00 11.84 8 LYS B N 1
ATOM 677 C CA . LYS B 1 10 ? -18.897 27.322 11.355 1.00 12.67 8 LYS B CA 1
ATOM 678 C C . LYS B 1 10 ? -17.761 27.567 10.386 1.00 12.24 8 LYS B C 1
ATOM 679 O O . LYS B 1 10 ? -17.044 26.650 10.001 1.00 12.03 8 LYS B O 1
ATOM 685 N N . SER B 1 11 ? -17.594 28.827 10.016 1.00 12.36 9 SER B N 1
ATOM 686 C CA . SER B 1 11 ? -16.407 29.264 9.304 1.00 12.90 9 SER B CA 1
ATOM 687 C C . SER B 1 11 ? -16.283 30.765 9.488 1.00 14.03 9 SER B C 1
ATOM 688 O O . SER B 1 11 ? -17.197 31.520 9.139 1.00 14.63 9 SER B O 1
ATOM 691 N N . GLY B 1 12 ? -15.182 31.201 10.085 1.00 15.53 10 GLY B N 1
ATOM 692 C CA . GLY B 1 12 ? -14.945 32.618 10.254 1.00 16.09 10 GLY B CA 1
ATOM 693 C C . GLY B 1 12 ? -16.003 33.240 11.140 1.00 16.29 10 GLY B C 1
ATOM 694 O O . GLY B 1 12 ? -16.254 32.748 12.243 1.00 17.71 10 GLY B O 1
ATOM 695 N N . GLN B 1 13 ? -16.643 34.297 10.636 1.00 16.59 11 GLN B N 1
ATOM 696 C CA . GLN B 1 13 ? -17.706 35.001 11.353 1.00 16.86 11 GLN B CA 1
ATOM 697 C C . GLN B 1 13 ? -19.035 34.269 11.267 1.00 16.54 11 GLN B C 1
ATOM 698 O O . GLN B 1 13 ? -19.958 34.581 12.017 1.00 17.96 11 GLN B O 1
ATOM 704 N N . ASP B 1 14 ? -19.134 33.320 10.333 1.00 15.75 12 ASP B N 1
ATOM 705 C CA . ASP B 1 14 ? -20.409 32.735 9.955 1.00 16.13 12 ASP B CA 1
ATOM 706 C C . ASP B 1 14 ? -20.734 31.446 10.676 1.00 15.40 12 ASP B C 1
ATOM 707 O O . ASP B 1 14 ? -19.860 30.643 11.035 1.00 14.64 12 ASP B O 1
ATOM 712 N N . LYS B 1 15 ? -22.029 31.251 10.868 1.00 15.58 13 LYS B N 1
ATOM 713 C CA . LYS B 1 15 ? -22.553 30.028 11.422 1.00 15.99 13 LYS B CA 1
ATOM 714 C C . LYS B 1 15 ? -23.845 29.711 10.693 1.00 15.29 13 LYS B C 1
ATOM 715 O O . LYS B 1 15 ? -24.685 30.583 10.433 1.00 16.15 13 LYS B O 1
ATOM 721 N N . TRP B 1 16 ? -23.978 28.440 10.356 1.00 13.82 14 TRP B N 1
ATOM 722 C CA . TRP B 1 16 ? -25.205 27.896 9.804 1.00 13.04 14 TRP B CA 1
ATOM 723 C C . TRP B 1 16 ? -25.576 26.661 10.593 1.00 13.00 14 TRP B C 1
ATOM 724 O O . TRP B 1 16 ? -24.815 26.203 11.463 1.00 13.58 14 TRP B O 1
ATOM 735 N N . GLU B 1 17 ? -26.771 26.153 10.310 1.00 13.01 15 GLU B N 1
ATOM 736 C CA . GLU B 1 17 ? -27.304 24.937 10.922 1.00 13.79 15 GLU B CA 1
ATOM 737 C C . GLU B 1 17 ? -27.803 24.017 9.833 1.00 11.88 15 GLU B C 1
ATOM 738 O O . GLU B 1 17 ? -28.471 24.487 8.904 1.00 12.57 15 GLU B O 1
ATOM 744 N N . VAL B 1 18 ? -27.551 22.716 9.983 1.00 10.09 16 VAL B N 1
ATOM 745 C CA . VAL B 1 18 ? -28.206 21.698 9.179 1.00 9.93 16 VAL B CA 1
ATOM 746 C C . VAL B 1 18 ? -28.785 20.615 10.074 1.00 9.34 16 VAL B C 1
ATOM 747 O O . VAL B 1 18 ? -28.499 20.551 11.264 1.00 9.69 16 VAL B O 1
ATOM 751 N N . ASN B 1 19 ? -29.633 19.793 9.480 1.00 9.17 17 ASN B N 1
ATOM 752 C CA . ASN B 1 19 ? -30.306 18.715 10.177 1.00 9.52 17 ASN B CA 1
ATOM 753 C C . ASN B 1 19 ? -30.226 17.491 9.300 1.00 10.89 17 ASN B C 1
ATOM 754 O O . ASN B 1 19 ? -30.774 17.475 8.200 1.00 13.16 17 ASN B O 1
ATOM 759 N N . VAL B 1 20 ? -29.495 16.480 9.769 1.00 11.05 18 VAL B N 1
ATOM 760 C CA . VAL B 1 20 ? -29.244 15.274 8.979 1.00 12.12 18 VAL B CA 1
ATOM 761 C C . VAL B 1 20 ? -29.395 14.033 9.847 1.00 12.94 18 VAL B C 1
ATOM 762 O O . VAL B 1 20 ? -29.364 14.107 11.059 1.00 13.87 18 VAL B O 1
ATOM 766 N N . ALA B 1 21 ? -29.545 12.879 9.201 1.00 14.34 19 ALA B N 1
ATOM 767 C CA . ALA B 1 21 ? -29.589 11.595 9.901 1.00 14.59 19 ALA B CA 1
ATOM 768 C C . ALA B 1 21 ? -28.183 11.119 10.223 1.00 14.59 19 ALA B C 1
ATOM 769 O O . ALA B 1 21 ? -27.254 11.383 9.448 1.00 15.34 19 ALA B O 1
ATOM 771 N N . PRO B 1 22 ? -28.003 10.382 11.319 1.00 15.55 20 PRO B N 1
ATOM 772 C CA . PRO B 1 22 ? -26.706 9.753 11.590 1.00 16.05 20 PRO B CA 1
ATOM 773 C C . PRO B 1 22 ? -26.235 8.879 10.425 1.00 15.45 20 PRO B C 1
ATOM 774 O O . PRO B 1 22 ? -25.041 8.817 10.157 1.00 15.24 20 PRO B O 1
ATOM 778 N N . GLU B 1 23 ? -27.171 8.263 9.711 1.00 14.61 21 GLU B N 1
ATOM 779 C CA . GLU B 1 23 ? -26.839 7.373 8.605 1.00 15.09 21 GLU B CA 1
ATOM 780 C C . GLU B 1 23 ? -26.523 8.128 7.304 1.00 14.78 21 GLU B C 1
ATOM 781 O O . GLU B 1 23 ? -26.151 7.512 6.302 1.00 15.75 21 GLU B O 1
ATOM 787 N N . SER B 1 24 ? -26.707 9.452 7.293 1.00 14.52 22 SER B N 1
ATOM 788 C CA . SER B 1 24 ? -26.369 10.266 6.118 1.00 14.30 22 SER B CA 1
ATOM 789 C C . SER B 1 24 ? -24.899 10.109 5.760 1.00 12.88 22 SER B C 1
ATOM 790 O O . SER B 1 24 ? -24.055 10.071 6.662 1.00 12.63 22 SER B O 1
ATOM 793 N N . THR B 1 25 ? -24.567 10.044 4.473 1.00 12.38 23 THR B N 1
ATOM 794 C CA . THR B 1 25 ? -23.171 10.138 4.095 1.00 12.03 23 THR B CA 1
ATOM 795 C C . THR B 1 25 ? -22.693 11.581 4.215 1.00 11.40 23 THR B C 1
ATOM 796 O O . THR B 1 25 ? -23.477 12.537 4.241 1.00 11.59 23 THR B O 1
ATOM 800 N N . VAL B 1 26 ? -21.386 11.749 4.260 1.00 10.50 24 VAL B N 1
ATOM 801 C CA . VAL B 1 26 ? -20.786 13.073 4.301 1.00 10.07 24 VAL B CA 1
ATOM 802 C C . VAL B 1 26 ? -21.163 13.840 3.013 1.00 9.60 24 VAL B C 1
ATOM 803 O O . VAL B 1 26 ? -21.382 15.039 3.056 1.00 9.60 24 VAL B O 1
ATOM 807 N N . LEU B 1 27 ? -21.289 13.146 1.884 1.00 10.19 25 LEU B N 1
ATOM 808 C CA . LEU B 1 27 ? -21.713 13.831 0.662 1.00 11.18 25 LEU B CA 1
ATOM 809 C C . LEU B 1 27 ? -23.110 14.418 0.845 1.00 11.15 25 LEU B C 1
ATOM 810 O O . LEU B 1 27 ? -23.373 15.560 0.485 1.00 10.87 25 LEU B O 1
ATOM 815 N N . GLN B 1 28 ? -24.020 13.634 1.401 1.00 11.82 26 GLN B N 1
ATOM 816 C CA . GLN B 1 28 ? -25.376 14.108 1.668 1.00 12.46 26 GLN B CA 1
ATOM 817 C C . GLN B 1 28 ? -25.377 15.264 2.695 1.00 11.32 26 GLN B C 1
ATOM 818 O O . GLN B 1 28 ? -26.139 16.222 2.586 1.00 10.91 26 GLN B O 1
ATOM 824 N N . PHE B 1 29 ? -24.494 15.189 3.687 1.00 10.47 27 PHE B N 1
ATOM 825 C CA . PHE B 1 29 ? -24.264 16.279 4.643 1.00 10.11 27 PHE B CA 1
ATOM 826 C C . PHE B 1 29 ? -23.824 17.569 3.922 1.00 9.29 27 PHE B C 1
ATOM 827 O O . PHE B 1 29 ? -24.377 18.648 4.165 1.00 10.06 27 PHE B O 1
ATOM 835 N N . LYS B 1 30 ? -22.899 17.451 2.980 1.00 8.85 28 LYS B N 1
ATOM 836 C CA . LYS B 1 30 ? -22.474 18.590 2.178 1.00 8.71 28 LYS B CA 1
ATOM 837 C C . LYS B 1 30 ? -23.609 19.173 1.324 1.00 8.41 28 LYS B C 1
ATOM 838 O O . LYS B 1 30 ? -23.692 20.383 1.140 1.00 8.61 28 LYS B O 1
ATOM 844 N N . GLU B 1 31 ? -24.466 18.318 0.784 1.00 8.55 29 GLU B N 1
ATOM 845 C CA . GLU B 1 31 ? -25.640 18.807 0.067 1.00 9.08 29 GLU B CA 1
ATOM 846 C C . GLU B 1 31 ? -26.549 19.624 0.982 1.00 8.68 29 GLU B C 1
ATOM 847 O O . GLU B 1 31 ? -27.055 20.667 0.556 1.00 9.67 29 GLU B O 1
ATOM 853 N N . ALA B 1 32 ? -26.759 19.171 2.220 1.00 8.66 30 ALA B N 1
ATOM 854 C CA . ALA B 1 32 ? -27.530 19.945 3.188 1.00 9.15 30 ALA B CA 1
ATOM 855 C C . ALA B 1 32 ? -26.851 21.278 3.497 1.00 9.08 30 ALA B C 1
ATOM 856 O O . ALA B 1 32 ? -27.512 22.316 3.610 1.00 9.35 30 ALA B O 1
ATOM 858 N N . ILE B 1 33 ? -25.527 21.276 3.631 1.00 8.55 31 ILE B N 1
ATOM 859 C CA . ILE B 1 33 ? -24.790 22.516 3.880 1.00 8.49 31 ILE B CA 1
ATOM 860 C C . ILE B 1 33 ? -24.968 23.466 2.700 1.00 8.33 31 ILE B C 1
ATOM 861 O O . ILE B 1 33 ? -25.235 24.642 2.896 1.00 9.28 31 ILE B O 1
ATOM 866 N N . ASN B 1 34 ? -24.827 22.951 1.496 1.00 8.23 32 ASN B N 1
ATOM 867 C CA . ASN B 1 34 ? -25.034 23.760 0.302 1.00 8.57 32 ASN B CA 1
ATOM 868 C C . ASN B 1 34 ? -26.415 24.418 0.247 1.00 9.41 32 ASN B C 1
ATOM 869 O O . ASN B 1 34 ? -26.544 25.578 -0.156 1.00 10.07 32 ASN B O 1
ATOM 874 N N . LYS B 1 35 ? -27.447 23.698 0.666 1.00 9.82 33 LYS B N 1
ATOM 875 C CA . LYS B 1 35 ? -28.777 24.285 0.703 1.00 11.25 33 LYS B CA 1
ATOM 876 C C . LYS B 1 35 ? -28.860 25.410 1.739 1.00 11.50 33 LYS B C 1
ATOM 877 O O . LYS B 1 35 ? -29.591 26.406 1.543 1.00 13.55 33 LYS B O 1
ATOM 883 N N . ALA B 1 36 ? -28.111 25.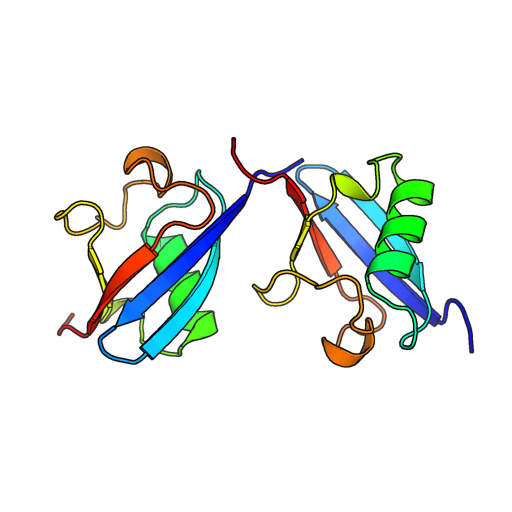283 2.834 1.00 11.53 34 ALA B N 1
ATOM 884 C CA . ALA B 1 36 ? -28.096 26.295 3.892 1.00 12.05 34 ALA B CA 1
ATOM 885 C C . ALA B 1 36 ? -27.273 27.538 3.565 1.00 12.54 34 ALA B C 1
ATOM 886 O O . ALA B 1 36 ? -27.643 28.633 3.986 1.00 14.65 34 ALA B O 1
ATOM 888 N N . ASN B 1 37 ? -26.163 27.404 2.838 1.00 12.01 35 ASN B N 1
ATOM 889 C CA . ASN B 1 37 ? -25.241 28.537 2.669 1.00 11.66 35 ASN B CA 1
ATOM 890 C C . ASN B 1 37 ? -24.768 28.809 1.243 1.00 11.75 35 ASN B C 1
ATOM 891 O O . ASN B 1 37 ? -24.040 29.763 1.016 1.00 12.76 35 ASN B O 1
ATOM 896 N N . GLY B 1 38 ? -25.166 27.982 0.288 1.00 11.80 36 GLY B N 1
ATOM 897 C CA . GLY B 1 38 ? -24.797 28.184 -1.100 1.00 12.38 36 GLY B CA 1
ATOM 898 C C . GLY B 1 38 ? -23.363 27.856 -1.484 1.00 11.71 36 GLY B C 1
ATOM 899 O O . GLY B 1 38 ? -22.978 28.063 -2.626 1.00 12.88 36 GLY B O 1
ATOM 900 N N . ILE B 1 39 ? -22.552 27.326 -0.573 1.00 11.45 37 ILE B N 1
ATOM 901 C CA . ILE B 1 39 ? -21.193 26.956 -0.956 1.00 10.96 37 ILE B CA 1
ATOM 902 C C . ILE B 1 39 ? -21.304 25.674 -1.772 1.00 10.57 37 ILE B C 1
ATOM 903 O O . ILE B 1 39 ? -21.861 24.692 -1.282 1.00 9.95 37 ILE B O 1
ATOM 908 N N . PRO B 1 40 ? -20.820 25.658 -3.015 1.00 10.39 38 PRO B N 1
ATOM 909 C CA . PRO B 1 40 ? -20.910 24.435 -3.817 1.00 10.84 38 PRO B CA 1
ATOM 910 C C . PRO B 1 40 ? -20.303 23.218 -3.112 1.00 10.29 38 PRO B C 1
ATOM 911 O 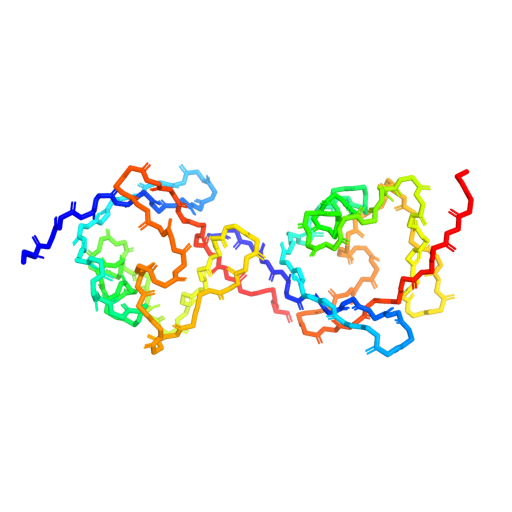O . PRO B 1 40 ? -19.262 23.294 -2.461 1.00 10.52 38 PRO B O 1
ATOM 915 N N . VAL B 1 41 ? -21.002 22.100 -3.233 1.00 9.95 39 VAL B N 1
ATOM 916 C CA . VAL B 1 41 ? -20.587 20.840 -2.623 1.00 10.42 39 VAL B CA 1
ATOM 917 C C . VAL B 1 41 ? -19.117 20.491 -2.878 1.00 10.88 39 VAL B C 1
ATOM 918 O O . VAL B 1 41 ? -18.379 20.143 -1.949 1.00 10.84 39 VAL B O 1
ATOM 922 N N . ALA B 1 42 ? -18.671 20.619 -4.121 1.00 11.49 40 ALA B N 1
ATOM 923 C CA . ALA B 1 42 ? -17.330 20.187 -4.502 1.00 13.09 40 ALA B CA 1
ATOM 924 C C . ALA B 1 42 ? -16.240 21.068 -3.909 1.00 13.91 40 ALA B C 1
ATOM 925 O O . ALA B 1 42 ? -15.067 20.673 -3.876 1.00 15.47 40 ALA B O 1
ATOM 927 N N . ASN B 1 43 ? -16.615 22.261 -3.458 1.00 13.47 41 ASN B N 1
ATOM 928 C CA . ASN B 1 43 ? -15.690 23.202 -2.838 1.00 14.36 41 ASN B CA 1
ATOM 929 C C . ASN B 1 43 ? -15.541 23.049 -1.324 1.00 13.57 41 ASN B C 1
ATOM 930 O O . ASN B 1 43 ? -14.626 23.626 -0.731 1.00 15.52 41 ASN B O 1
ATOM 935 N N . GLN B 1 44 ? -16.439 22.302 -0.693 1.00 11.59 42 GLN B N 1
ATOM 936 C CA . GLN B 1 44 ? -16.445 22.160 0.762 1.00 10.40 42 GLN B CA 1
ATOM 937 C C . GLN B 1 44 ? -15.395 21.168 1.253 1.00 10.08 42 GLN B C 1
ATOM 938 O O . GLN B 1 44 ? -15.331 20.047 0.756 1.00 11.67 42 GLN B O 1
ATOM 944 N N . ARG B 1 45 ? -14.610 21.583 2.246 1.00 9.79 43 ARG B N 1
ATOM 945 C CA . ARG B 1 45 ? -13.798 20.678 3.054 1.00 9.41 43 ARG B CA 1
ATOM 946 C C . ARG B 1 45 ? -14.287 20.824 4.479 1.00 9.37 43 ARG B C 1
ATOM 947 O O . ARG B 1 45 ? -14.377 21.934 4.987 1.00 10.16 43 ARG B O 1
ATOM 955 N N . LEU B 1 46 ? -14.653 19.714 5.102 1.00 8.95 44 LEU B N 1
ATOM 956 C CA . LEU B 1 46 ? -15.224 19.715 6.437 1.00 9.24 44 LEU B CA 1
ATOM 957 C C . LEU B 1 46 ? -14.250 19.055 7.394 1.00 8.99 44 LEU B C 1
ATOM 958 O O . LEU B 1 46 ? -13.699 17.990 7.083 1.00 9.63 44 LEU B O 1
ATOM 963 N N . ILE B 1 47 ? -14.060 19.684 8.554 1.00 9.61 45 ILE B N 1
ATOM 964 C CA . ILE B 1 47 ? -13.146 19.194 9.587 1.00 10.31 45 ILE B CA 1
ATOM 965 C C . ILE B 1 47 ? -13.930 18.981 10.880 1.00 10.49 45 ILE B C 1
ATOM 966 O O . ILE B 1 47 ? -14.652 19.870 11.331 1.00 10.98 45 ILE B O 1
ATOM 971 N N . TYR B 1 48 ? -13.790 17.793 11.455 1.00 10.85 46 TYR B N 1
ATOM 972 C CA . TYR B 1 48 ? -14.374 17.464 12.758 1.00 11.76 46 TYR B CA 1
ATOM 973 C C . TYR B 1 48 ? -13.330 16.675 13.561 1.00 12.20 46 TYR B C 1
ATOM 974 O O . TYR B 1 48 ? -12.733 15.742 13.057 1.00 12.26 46 TYR B O 1
ATOM 983 N N . SER B 1 49 ? -13.119 17.072 14.811 1.00 13.97 47 SER B N 1
ATOM 984 C CA . SER B 1 49 ? -12.129 16.425 15.687 1.00 15.34 47 SER B CA 1
ATOM 985 C C . SER B 1 49 ? -10.757 16.356 15.001 1.00 14.90 47 SER B C 1
ATOM 986 O O . SER B 1 49 ? -10.045 15.354 15.092 1.00 16.02 47 SER B O 1
ATOM 989 N N . GLY B 1 50 ? -10.438 17.409 14.252 1.00 13.68 48 GLY B N 1
ATOM 990 C CA . GLY B 1 50 ? -9.147 17.546 13.607 1.00 12.85 48 GLY B CA 1
ATOM 991 C C . GLY B 1 50 ? -8.971 16.785 12.310 1.00 12.13 48 GLY B C 1
ATOM 992 O O . GLY B 1 50 ? -7.899 16.855 11.702 1.00 11.58 48 GLY B O 1
ATOM 993 N N . LYS B 1 51 ? -10.005 16.071 11.860 1.00 11.48 49 LYS B N 1
ATOM 994 C CA . LYS B 1 51 ? -9.879 15.242 10.662 1.00 11.53 49 LYS B CA 1
ATOM 995 C C . LYS B 1 51 ? -10.828 15.705 9.559 1.00 10.53 49 LYS B C 1
ATOM 996 O O . LYS B 1 51 ? -11.940 16.177 9.822 1.00 11.36 49 LYS B O 1
ATOM 1002 N N . ILE B 1 52 ? -10.388 15.536 8.320 1.00 10.00 50 ILE B N 1
ATOM 1003 C CA . ILE B 1 52 ? -11.248 15.798 7.157 1.00 9.95 50 ILE B CA 1
ATOM 1004 C C . ILE B 1 52 ? -12.300 14.706 7.027 1.00 10.65 50 ILE B C 1
ATOM 1005 O O . ILE B 1 52 ? -11.993 13.518 7.056 1.00 11.81 50 ILE B O 1
ATOM 1010 N N . LEU B 1 53 ? -13.552 15.109 6.856 1.00 9.80 51 LEU B N 1
ATOM 1011 C CA . LEU B 1 53 ? -14.636 14.164 6.606 1.00 10.63 51 LEU B CA 1
ATOM 1012 C C . LEU B 1 53 ? -14.634 13.711 5.150 1.00 10.71 51 LEU B C 1
ATOM 1013 O O . LEU B 1 53 ? -14.531 14.520 4.234 1.00 11.34 51 LEU B O 1
ATOM 1018 N N . LYS B 1 54 ? -14.769 12.409 4.953 1.00 10.96 52 LYS B N 1
ATOM 1019 C CA . LYS B 1 54 ? -14.753 11.790 3.632 1.00 11.89 52 LYS B CA 1
ATOM 1020 C C . LYS B 1 54 ? -16.153 11.436 3.150 1.00 11.29 52 LYS B C 1
ATOM 1021 O O . LYS B 1 54 ? -16.954 10.865 3.878 1.00 11.15 52 LYS B O 1
ATOM 1027 N N . ASP B 1 55 ? -16.405 11.752 1.882 1.00 12.00 53 ASP B N 1
ATOM 1028 C CA . ASP B 1 55 ? -17.739 11.750 1.301 1.00 11.79 53 ASP B CA 1
ATOM 1029 C C . ASP B 1 55 ? -18.588 10.495 1.501 1.00 11.11 53 ASP B C 1
ATOM 1030 O O . ASP B 1 55 ? -19.773 10.597 1.787 1.00 11.16 53 ASP B O 1
ATOM 1035 N N . ASP B 1 56 ? -17.991 9.316 1.344 1.00 10.74 54 ASP B N 1
ATOM 1036 C CA . ASP B 1 56 ? -18.756 8.072 1.421 1.00 11.79 54 ASP B CA 1
ATOM 1037 C C . ASP B 1 56 ? -19.034 7.606 2.841 1.00 12.48 54 ASP B C 1
ATOM 1038 O O . ASP B 1 56 ? -19.884 6.739 3.041 1.00 13.86 54 ASP B O 1
ATOM 1043 N N . GLN B 1 57 ? -18.302 8.124 3.818 1.00 12.36 55 GLN B N 1
ATOM 1044 C CA . GLN B 1 57 ? -18.492 7.700 5.202 1.00 13.14 55 GLN B CA 1
ATOM 1045 C C . GLN B 1 57 ? -19.739 8.353 5.786 1.00 12.21 55 GLN B C 1
ATOM 1046 O O . GLN B 1 57 ? -20.187 9.401 5.307 1.00 12.06 55 GLN B O 1
ATOM 1052 N N . THR B 1 58 ? -20.325 7.734 6.808 1.00 12.63 56 THR B N 1
ATOM 1053 C CA . THR B 1 58 ? -21.506 8.304 7.443 1.00 13.01 56 THR B CA 1
ATOM 1054 C C . THR B 1 58 ? -21.133 9.323 8.492 1.00 12.19 56 THR B C 1
ATOM 1055 O O . THR B 1 58 ? -20.045 9.316 9.054 1.00 11.76 56 THR B O 1
ATOM 1059 N N . VAL B 1 59 ? -22.086 10.199 8.781 1.00 12.56 57 VAL B N 1
ATOM 1060 C CA . VAL B 1 59 ? -21.924 11.182 9.827 1.00 13.04 57 VAL B CA 1
ATOM 1061 C C . VAL B 1 59 ? -21.652 10.478 11.173 1.00 13.65 57 VAL B C 1
ATOM 1062 O O . VAL B 1 59 ? -20.767 10.880 11.927 1.00 13.75 57 VAL B O 1
ATOM 1066 N N . GLU B 1 60 ? -22.414 9.433 11.458 1.00 14.68 58 GLU B N 1
ATOM 1067 C CA . GLU B 1 60 ? -22.253 8.682 12.706 1.00 16.07 58 GLU B CA 1
ATOM 1068 C C . GLU B 1 60 ? -20.898 7.987 12.839 1.00 15.88 58 GLU B C 1
ATOM 1069 O O . GLU B 1 60 ? -20.446 7.747 13.948 1.00 15.98 58 GLU B O 1
ATOM 1075 N N . SER B 1 61 ? -20.232 7.682 11.732 1.00 14.84 59 SER B N 1
ATOM 1076 C CA . SER B 1 61 ? -18.923 7.023 11.813 1.00 14.48 59 SER B CA 1
ATOM 1077 C C . SER B 1 61 ? -17.858 7.932 12.415 1.00 14.98 59 SER B C 1
ATOM 1078 O O . SER B 1 61 ? -16.836 7.448 12.917 1.00 16.20 59 SER B O 1
ATOM 1081 N N . TYR B 1 62 ? -18.089 9.242 12.367 1.00 14.55 60 TYR B N 1
ATOM 1082 C CA . TYR B 1 62 ? -17.204 10.218 12.998 1.00 14.51 60 TYR B CA 1
ATOM 1083 C C . TYR B 1 62 ? -17.617 10.585 14.426 1.00 14.56 60 TYR B C 1
ATOM 1084 O O . TYR B 1 62 ? -17.001 11.444 15.043 1.00 14.75 60 TYR B O 1
ATOM 1093 N N . HIS B 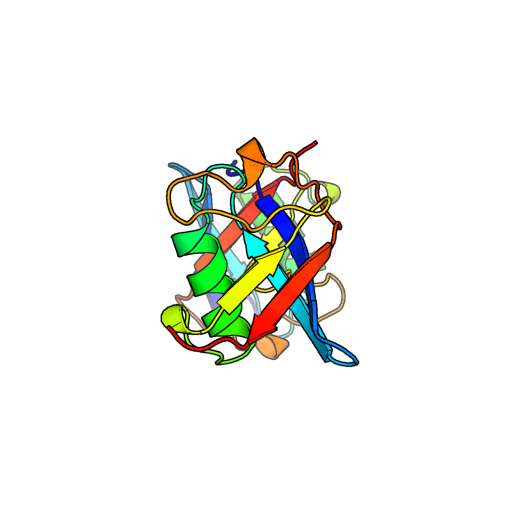1 63 ? -18.672 9.950 14.931 1.00 15.36 61 HIS B N 1
ATOM 1094 C CA . HIS B 1 63 ? -19.204 10.212 16.278 1.00 16.39 61 HIS B CA 1
ATOM 1095 C C . HIS B 1 63 ? -19.749 11.626 16.415 1.00 15.72 61 HIS B C 1
ATOM 1096 O O . HIS B 1 63 ? -19.764 12.208 17.504 1.00 15.75 61 HIS B O 1
ATOM 1103 N N . ILE B 1 64 ? -20.214 12.180 15.302 1.00 15.44 62 ILE B N 1
ATOM 1104 C CA . ILE B 1 64 ? -20.854 13.479 15.333 1.00 15.73 62 ILE B CA 1
ATOM 1105 C C . ILE B 1 64 ? -22.256 13.275 15.888 1.00 16.46 62 ILE B C 1
ATOM 1106 O O . ILE B 1 64 ? -23.004 12.431 15.401 1.00 17.70 62 ILE B O 1
ATOM 1111 N N . GLN B 1 65 ? -22.576 14.031 16.922 1.00 16.42 63 GLN B N 1
A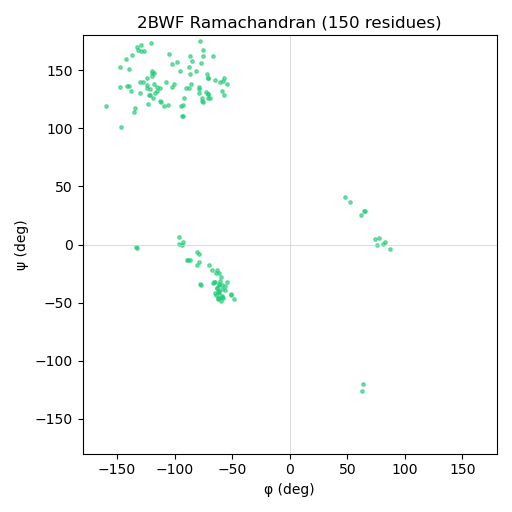TOM 1112 C CA . GLN B 1 65 ? -23.857 13.884 17.598 1.00 16.65 63 GLN B CA 1
ATOM 1113 C C . GLN B 1 65 ? -24.641 15.184 17.542 1.00 15.50 63 GLN B C 1
ATOM 1114 O O . GLN B 1 65 ? -24.157 16.226 17.102 1.00 14.45 63 GLN B O 1
ATOM 1120 N N . ASP B 1 66 ? -25.869 15.112 18.015 1.00 14.42 64 ASP B N 1
ATOM 1121 C CA . ASP B 1 66 ? -26.769 16.245 17.998 1.00 13.83 64 ASP B CA 1
ATOM 1122 C C . ASP B 1 66 ? -26.142 17.384 18.781 1.00 14.05 64 ASP B C 1
ATOM 1123 O O . ASP B 1 66 ? -25.622 17.176 19.888 1.00 14.87 64 ASP B O 1
ATOM 1128 N N . GLY B 1 67 ? -26.144 18.577 18.195 1.00 14.15 65 GLY B N 1
ATOM 1129 C CA . GLY B 1 67 ? -25.613 19.767 18.822 1.00 14.83 65 GLY B CA 1
ATOM 1130 C C . GLY B 1 67 ? -24.125 20.013 18.621 1.00 15.42 65 GLY B C 1
ATOM 1131 O O . GLY B 1 67 ? -23.620 21.054 19.036 1.00 16.87 65 GLY B O 1
ATOM 1132 N N . HIS B 1 68 ? -23.430 19.086 17.969 1.00 15.15 66 HIS B N 1
ATOM 1133 C CA . HIS B 1 68 ? -22.004 19.251 17.698 1.00 15.26 66 HIS B CA 1
ATOM 1134 C C . HIS B 1 68 ? -21.788 20.255 16.560 1.00 14.66 66 HIS B C 1
ATOM 1135 O O . HIS B 1 68 ? -22.729 20.638 15.861 1.00 14.42 66 HIS B O 1
ATOM 1142 N N . SER B 1 69 ? -20.543 20.686 16.399 1.00 14.94 67 SER B N 1
ATOM 1143 C CA . SER B 1 69 ? -20.155 21.618 15.349 1.00 14.43 67 SER B CA 1
ATOM 1144 C C . SER B 1 69 ? -19.106 21.013 14.426 1.00 13.36 67 SER B C 1
ATOM 1145 O O . SER B 1 69 ? -18.271 20.206 14.851 1.00 14.14 67 SER B O 1
ATOM 1148 N N . VAL B 1 70 ? -19.149 21.434 13.169 1.00 11.79 68 VAL B N 1
ATOM 1149 C CA . VAL B 1 70 ? -18.191 21.032 12.150 1.00 11.50 68 VAL B CA 1
ATOM 1150 C C . VAL B 1 70 ? -17.638 22.301 11.497 1.00 11.01 68 VAL B C 1
ATOM 1151 O O . VAL B 1 70 ? -18.365 23.269 11.274 1.00 11.47 68 VAL B O 1
ATOM 1155 N N . HIS B 1 71 ? -16.338 22.303 11.218 1.00 10.95 69 HIS B N 1
ATOM 1156 C CA . HIS B 1 71 ? -15.664 23.455 10.651 1.00 10.96 69 HIS B CA 1
ATOM 1157 C C . HIS B 1 71 ? -15.620 23.326 9.132 1.00 10.87 69 HIS B C 1
ATOM 1158 O O . HIS B 1 71 ? -15.069 22.377 8.631 1.00 11.28 69 HIS B O 1
ATOM 1165 N N . LEU B 1 72 ? -16.222 24.272 8.423 1.00 10.36 70 LEU B N 1
ATOM 1166 C CA . LEU B 1 72 ? -16.160 24.345 6.978 1.00 10.47 70 LEU B CA 1
ATOM 1167 C C . LEU B 1 72 ? -14.981 25.227 6.599 1.00 11.00 70 LEU B C 1
ATOM 1168 O O . LEU B 1 72 ? -14.876 26.364 7.053 1.00 11.97 70 LEU B O 1
ATOM 1173 N N . VAL B 1 73 ? -14.101 24.693 5.767 1.00 10.69 71 VAL B N 1
ATOM 1174 C CA . VAL B 1 73 ? -12.920 25.415 5.325 1.00 11.73 71 VAL B CA 1
ATOM 1175 C C . VAL B 1 73 ? -12.766 25.300 3.824 1.00 12.66 71 VAL B C 1
ATOM 1176 O O . VAL B 1 73 ? -13.474 24.524 3.169 1.00 12.04 71 VAL B O 1
ATOM 1180 N N . LYS B 1 74 ? -11.848 26.097 3.296 1.00 14.36 72 LYS B N 1
ATOM 1181 C CA . LYS B 1 74 ? -11.362 25.935 1.931 1.00 16.24 72 LYS B CA 1
ATOM 1182 C C . LYS B 1 74 ? -9.851 25.662 1.970 1.00 17.25 72 LYS B C 1
ATOM 1183 O O . LYS B 1 74 ? -9.140 26.169 2.832 1.00 16.06 72 LYS B O 1
ATOM 1189 N N . SER B 1 75 ? -9.345 24.833 1.067 1.00 19.78 73 SER B N 1
ATOM 1190 C CA . SER B 1 75 ? -7.914 24.535 1.090 1.00 21.43 73 SER B CA 1
ATOM 1191 C C . SER B 1 75 ? -7.134 25.750 0.613 1.00 22.69 73 SER B C 1
ATOM 1192 O O . SER B 1 75 ? -7.598 26.489 -0.246 1.00 22.99 73 SER B O 1
ATOM 1195 N N . GLN B 1 76 ? -5.945 25.955 1.170 1.00 23.72 74 GLN B N 1
ATOM 1196 C CA . GLN B 1 76 ? -5.090 27.062 0.753 1.00 24.68 74 GLN B CA 1
ATOM 1197 C C . GLN B 1 76 ? -4.557 26.761 -0.648 1.00 25.26 74 GLN B C 1
ATOM 1198 O O . GLN B 1 76 ? -4.049 25.668 -0.885 1.00 25.11 74 GLN B O 1
ATOM 1204 N N . PRO B 1 77 ? -4.687 27.702 -1.581 1.00 25.96 75 PRO B N 1
ATOM 1205 C CA . PRO B 1 77 ? -4.035 27.566 -2.889 1.00 26.50 75 PRO B CA 1
ATOM 1206 C C . PRO B 1 77 ? -2.510 27.540 -2.784 1.00 26.76 75 PRO B C 1
ATOM 1207 O O . PRO B 1 77 ? -1.888 26.875 -3.619 1.00 27.80 75 PRO B O 1
#

Sequence (154 aa):
LDMSLNIHIKSGQDKWEVNVAPESTVLQFKEAINKANGIPVANQRLIYSGKILKDDQTVESYHIQDGHSVHLVKSQPLDMSLNIHIKSGQDKWEVNVAPESTVLQFKEAINKANGIPVANQRLIYSGKILKDDQTVESYHIQDGHSVHLVKSQP

Radius of gyration: 16.78 Å; Cα contacts (8 Å, |Δi|>4): 321; chains: 2; bounding box: 51×30×31 Å

GO terms:
  GO:0036435 K48-linked polyubiquitin modification-dependent protein binding (F, IDA)
  GO:0042803 protein homodimerization activity (F, IDA)
  GO:1902906 proteasome storage granule assembly (P, IDA)
  GO:0005634 nucleus (C, IC)
  GO:0030474 spindle pole body duplication (P, IGI)
  GO:0036503 ERAD pathway (P, IMP)
  GO:0030674 protein-macromolecule adaptor activity (F, IMP)
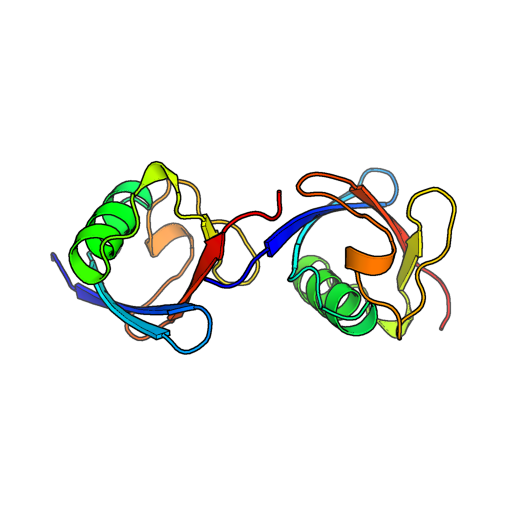  GO:0072665 protein localization to vacuole (P, IMP)
  GO:0005515 protein binding (F, IPI)

B-factor: mean 14.83, std 7.66, range [5.73, 64.48]